Protein AF-A0A382JB73-F1 (afdb_monomer)

Organism: NCBI:txid408172

Structure (mmCIF, N/CA/C/O backbone):
data_AF-A0A382JB73-F1
#
_entry.id   AF-A0A382JB73-F1
#
loop_
_atom_site.group_PDB
_atom_site.id
_atom_site.type_symbol
_atom_site.label_atom_id
_atom_site.label_alt_id
_atom_site.label_comp_id
_atom_site.label_asym_id
_atom_site.label_entity_id
_atom_site.label_seq_id
_atom_site.pdbx_PDB_ins_code
_atom_site.Cartn_x
_atom_site.Cartn_y
_atom_site.Cartn_z
_atom_site.occupancy
_atom_site.B_iso_or_equiv
_atom_site.auth_seq_id
_atom_site.auth_comp_id
_atom_site.auth_asym_id
_atom_site.auth_atom_id
_atom_site.pdbx_PDB_model_num
ATOM 1 N N . MET A 1 1 ? 47.836 -7.398 -34.378 1.00 62.84 1 MET A N 1
ATOM 2 C CA . MET A 1 1 ? 47.057 -8.364 -33.565 1.00 62.84 1 MET A CA 1
ATOM 3 C C . MET A 1 1 ? 46.483 -7.710 -32.312 1.00 62.84 1 MET A C 1
ATOM 5 O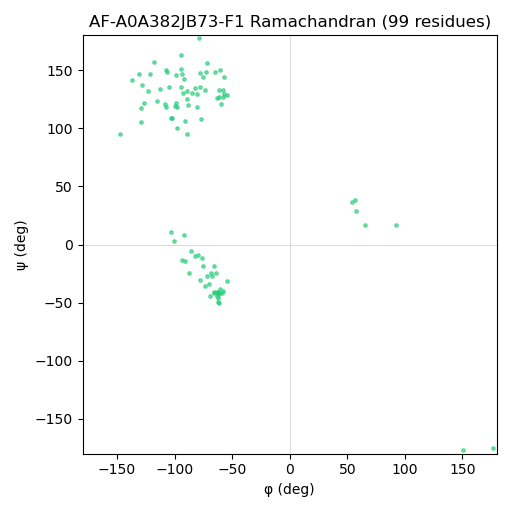 O . MET A 1 1 ? 45.271 -7.722 -32.161 1.00 62.84 1 MET A O 1
ATOM 9 N N . LEU A 1 2 ? 47.299 -7.034 -31.492 1.00 68.38 2 LEU A N 1
ATOM 10 C CA . LEU A 1 2 ? 46.855 -6.371 -30.254 1.00 68.38 2 LEU A CA 1
ATOM 11 C C . LEU A 1 2 ? 45.747 -5.311 -30.451 1.00 68.38 2 LEU A C 1
ATOM 13 O O . LEU A 1 2 ? 44.786 -5.281 -29.694 1.00 68.38 2 LEU A O 1
ATOM 17 N N . LYS A 1 3 ? 45.821 -4.508 -31.523 1.00 71.94 3 LYS A N 1
ATOM 18 C CA . LYS A 1 3 ? 44.796 -3.508 -31.887 1.00 71.94 3 LYS A CA 1
ATOM 19 C C . LYS A 1 3 ? 43.424 -4.129 -32.190 1.00 71.94 3 LYS A C 1
ATOM 21 O O . LYS A 1 3 ? 42.409 -3.597 -31.762 1.00 71.94 3 LYS A O 1
ATOM 26 N N . ASN A 1 4 ? 43.392 -5.267 -32.887 1.00 71.00 4 ASN A N 1
ATOM 27 C CA . ASN A 1 4 ? 42.138 -5.947 -33.231 1.00 71.00 4 ASN A CA 1
ATOM 28 C C . ASN A 1 4 ? 41.531 -6.633 -32.001 1.00 71.00 4 ASN A C 1
ATOM 30 O O . ASN A 1 4 ? 40.319 -6.602 -31.835 1.00 71.00 4 ASN A O 1
ATOM 34 N N . VAL A 1 5 ? 42.372 -7.179 -31.114 1.00 76.88 5 VAL A N 1
ATOM 35 C CA . VAL A 1 5 ? 41.936 -7.714 -29.815 1.00 76.88 5 VAL A CA 1
ATOM 36 C C . VAL A 1 5 ? 41.323 -6.601 -28.963 1.00 76.88 5 VAL A C 1
ATOM 38 O O . VAL A 1 5 ? 40.222 -6.769 -28.461 1.00 76.88 5 VAL A O 1
ATOM 41 N N . PHE A 1 6 ? 41.966 -5.433 -28.883 1.00 78.81 6 PHE A N 1
ATOM 42 C CA . PHE A 1 6 ? 41.456 -4.296 -28.109 1.00 78.81 6 PHE A CA 1
ATOM 43 C C . PHE A 1 6 ? 40.100 -3.787 -28.626 1.00 78.81 6 PHE A C 1
ATOM 45 O O . PHE A 1 6 ? 39.196 -3.520 -27.838 1.00 78.81 6 PHE A O 1
ATOM 52 N N . ILE A 1 7 ? 39.934 -3.707 -29.952 1.00 79.62 7 ILE A N 1
ATOM 53 C CA . ILE A 1 7 ? 38.666 -3.313 -30.586 1.00 79.62 7 ILE A CA 1
ATOM 54 C C . ILE A 1 7 ? 37.557 -4.324 -30.269 1.00 79.62 7 ILE A C 1
ATOM 56 O O . ILE A 1 7 ? 36.461 -3.914 -29.901 1.00 79.62 7 ILE A O 1
ATOM 60 N N . ILE A 1 8 ? 37.838 -5.628 -30.358 1.00 81.19 8 ILE A N 1
ATOM 61 C CA . ILE A 1 8 ? 36.856 -6.684 -30.059 1.00 81.19 8 ILE A CA 1
ATOM 62 C C . ILE A 1 8 ? 36.426 -6.636 -28.586 1.00 81.19 8 ILE A C 1
ATOM 64 O O . ILE A 1 8 ? 35.237 -6.753 -28.299 1.00 81.19 8 ILE A O 1
ATOM 68 N N . THR A 1 9 ? 37.352 -6.400 -27.653 1.00 78.62 9 THR A N 1
ATOM 69 C CA . THR A 1 9 ? 37.034 -6.318 -26.219 1.00 78.62 9 THR A CA 1
ATOM 70 C C . THR A 1 9 ? 36.153 -5.113 -25.885 1.00 78.62 9 THR A C 1
ATOM 72 O O . THR A 1 9 ? 35.193 -5.252 -25.129 1.00 78.62 9 THR A O 1
ATOM 75 N N . VAL A 1 10 ? 36.428 -3.942 -26.473 1.00 79.56 10 VAL A N 1
ATOM 76 C CA . VAL A 1 10 ? 35.593 -2.740 -26.290 1.00 79.56 10 VAL A CA 1
ATOM 77 C C . VAL A 1 10 ? 34.203 -2.942 -26.895 1.00 79.56 10 VAL A C 1
ATOM 79 O O . VAL A 1 10 ? 33.208 -2.584 -26.266 1.00 79.56 10 VAL A O 1
ATOM 82 N N . LEU A 1 11 ? 34.123 -3.566 -28.075 1.00 75.62 11 LEU A N 1
ATOM 83 C CA . LEU A 1 11 ? 32.847 -3.875 -28.718 1.00 75.62 11 LEU A CA 1
ATOM 84 C C . LEU A 1 11 ? 32.014 -4.827 -27.845 1.00 75.62 11 LEU A C 1
ATOM 86 O O . LEU A 1 11 ? 30.868 -4.518 -27.537 1.00 75.62 11 LEU A O 1
ATOM 90 N N . CYS A 1 12 ? 32.600 -5.931 -27.368 1.00 73.44 12 CYS A N 1
ATOM 91 C CA . CYS A 1 12 ? 31.934 -6.865 -26.452 1.00 73.44 12 CYS A CA 1
ATOM 92 C C . CYS A 1 12 ? 31.487 -6.190 -25.145 1.00 73.44 12 CYS A C 1
ATOM 94 O O . CYS A 1 12 ? 30.373 -6.432 -24.687 1.00 73.44 12 CYS A O 1
ATOM 96 N N . GLY A 1 13 ? 32.315 -5.317 -24.560 1.00 68.62 13 GLY A N 1
ATOM 97 C CA . GLY A 1 13 ? 31.973 -4.590 -23.333 1.00 68.62 13 GLY A CA 1
ATOM 98 C C . GLY A 1 13 ? 30.739 -3.690 -23.478 1.00 68.62 13 GLY A C 1
ATOM 99 O O . GLY A 1 13 ? 29.906 -3.643 -22.576 1.00 68.62 13 GLY A O 1
ATOM 100 N N . LEU A 1 14 ? 30.578 -3.035 -24.633 1.00 63.66 14 LEU A N 1
ATOM 101 C CA . LEU A 1 14 ? 29.409 -2.202 -24.951 1.00 63.66 14 LEU A CA 1
ATOM 102 C C . LEU A 1 14 ? 28.130 -3.020 -25.209 1.00 63.66 14 LEU A C 1
ATOM 104 O O . LEU A 1 14 ? 27.029 -2.530 -24.971 1.00 63.66 14 LEU A O 1
ATOM 108 N N . PHE A 1 15 ? 28.248 -4.269 -25.666 1.00 60.88 15 PHE A N 1
ATOM 109 C CA . PHE A 1 15 ? 27.094 -5.162 -25.827 1.00 60.88 15 PHE A CA 1
ATOM 110 C C . PHE A 1 15 ? 26.621 -5.763 -24.497 1.00 60.88 15 PHE A C 1
ATOM 112 O O . PHE A 1 15 ? 25.427 -5.977 -24.317 1.00 60.88 15 PHE A O 1
ATOM 119 N N . ILE A 1 1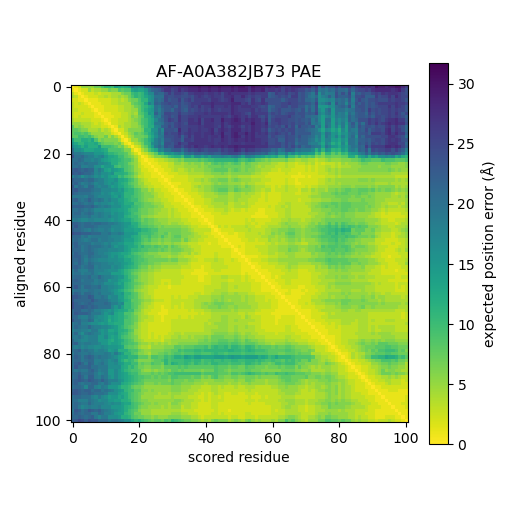6 ? 27.518 -5.981 -23.531 1.00 61.00 16 ILE A N 1
ATOM 120 C CA . ILE A 1 16 ? 27.155 -6.536 -22.215 1.00 61.00 16 ILE A CA 1
ATOM 121 C C . ILE A 1 16 ? 26.346 -5.528 -21.383 1.00 61.00 16 ILE A C 1
ATOM 123 O O . ILE A 1 16 ? 25.425 -5.919 -20.666 1.00 61.00 16 ILE A O 1
ATOM 127 N N . SER A 1 17 ? 26.626 -4.227 -21.503 1.00 58.78 17 SER A N 1
ATOM 128 C CA . SER A 1 17 ? 25.906 -3.187 -20.752 1.00 58.78 17 SER A CA 1
ATOM 129 C C . SER A 1 17 ? 24.447 -3.010 -21.184 1.00 58.78 17 SER A C 1
ATOM 131 O O . SER A 1 17 ? 23.627 -2.596 -20.371 1.00 58.78 17 SER A O 1
ATOM 133 N N . SER A 1 18 ? 24.092 -3.368 -22.422 1.00 57.47 18 SER A N 1
ATOM 134 C CA . SER A 1 18 ? 22.699 -3.331 -22.898 1.00 57.47 18 SER A CA 1
ATOM 135 C C . SER A 1 18 ? 21.878 -4.569 -22.507 1.00 57.47 18 SER A C 1
ATOM 137 O O . SER A 1 18 ? 20.656 -4.549 -22.640 1.00 57.47 18 SER A O 1
ATOM 139 N N . ALA A 1 19 ? 22.519 -5.622 -21.983 1.00 59.69 19 ALA A N 1
ATOM 140 C CA . ALA A 1 19 ? 21.858 -6.853 -21.543 1.00 59.69 19 ALA A CA 1
ATOM 141 C C . ALA A 1 19 ? 21.436 -6.839 -20.060 1.00 59.69 19 ALA A C 1
ATOM 143 O O . ALA A 1 19 ? 20.645 -7.682 -19.637 1.00 59.69 19 ALA A O 1
ATOM 144 N N . LEU A 1 20 ? 21.941 -5.892 -19.263 1.00 62.94 20 LEU A N 1
ATOM 145 C CA . LEU A 1 20 ? 21.608 -5.759 -17.845 1.00 62.94 20 LEU A CA 1
ATOM 146 C C . LEU A 1 20 ? 20.518 -4.695 -17.677 1.00 62.94 20 LEU A C 1
ATOM 148 O O . LEU A 1 20 ? 20.788 -3.496 -17.698 1.00 62.94 20 LEU A O 1
ATOM 152 N N . GLY A 1 21 ? 19.269 -5.137 -17.523 1.00 67.19 21 GLY A N 1
ATOM 153 C CA . GLY A 1 21 ? 18.178 -4.258 -17.102 1.00 67.19 21 GLY A CA 1
ATOM 154 C C . GLY A 1 21 ? 18.493 -3.590 -15.757 1.00 67.19 21 GLY A C 1
ATOM 155 O O . GLY A 1 21 ? 19.122 -4.191 -14.888 1.00 67.19 21 GLY A O 1
ATOM 156 N N . GLY A 1 22 ? 18.073 -2.335 -15.587 1.00 74.69 22 GLY A N 1
ATOM 157 C CA . GLY A 1 22 ? 18.243 -1.608 -14.328 1.00 74.69 22 GLY A CA 1
ATOM 158 C C . GLY A 1 22 ? 17.253 -2.071 -13.255 1.00 74.69 22 GLY A C 1
ATOM 159 O O . GLY A 1 22 ? 16.095 -2.357 -13.553 1.00 74.69 22 GLY A O 1
ATOM 160 N N . THR A 1 23 ? 17.695 -2.098 -11.997 1.00 82.62 23 THR A N 1
ATOM 161 C CA . THR A 1 23 ? 16.828 -2.344 -10.835 1.00 82.62 23 THR A CA 1
ATOM 162 C C . THR A 1 23 ? 16.326 -1.016 -10.273 1.00 82.62 23 THR A C 1
ATOM 164 O O . THR A 1 23 ? 17.123 -0.120 -10.002 1.00 82.62 23 THR A O 1
ATOM 167 N N . LEU A 1 24 ? 15.014 -0.898 -10.052 1.00 86.25 24 LEU A N 1
ATOM 168 C CA . LEU A 1 24 ? 14.415 0.202 -9.294 1.00 86.25 24 LEU A CA 1
ATOM 169 C C . LEU A 1 24 ? 14.129 -0.270 -7.865 1.00 86.25 24 LEU A C 1
ATOM 171 O O . LEU A 1 24 ? 13.347 -1.194 -7.660 1.00 86.25 24 LEU A O 1
ATOM 175 N N . SER A 1 25 ? 14.743 0.377 -6.879 1.00 91.75 25 SER A N 1
ATOM 176 C CA . SER A 1 25 ? 14.529 0.100 -5.455 1.00 91.75 25 SER A CA 1
ATOM 177 C C . SER A 1 25 ? 14.408 1.402 -4.675 1.00 91.75 25 SER A C 1
ATOM 179 O O . SER A 1 25 ? 15.156 2.343 -4.936 1.00 91.75 25 SER A O 1
ATOM 181 N N . GLY A 1 26 ? 13.514 1.454 -3.692 1.00 92.62 26 GLY A N 1
ATOM 182 C CA . GLY A 1 26 ? 13.342 2.638 -2.858 1.00 92.62 26 GLY A CA 1
ATOM 183 C C . GLY A 1 26 ? 12.212 2.494 -1.847 1.00 92.62 26 GLY A C 1
ATOM 184 O O . GLY A 1 26 ? 11.609 1.430 -1.715 1.00 92.62 26 GLY A O 1
ATOM 185 N N . ARG A 1 27 ? 11.939 3.587 -1.134 1.00 95.06 27 ARG A N 1
ATOM 186 C CA . ARG A 1 27 ? 10.818 3.726 -0.198 1.00 95.06 27 ARG A CA 1
ATOM 187 C C . ARG A 1 27 ? 9.948 4.891 -0.638 1.00 95.06 27 ARG A C 1
ATOM 189 O O . ARG A 1 27 ? 10.459 5.872 -1.176 1.00 95.06 27 ARG A O 1
ATOM 196 N N . VAL A 1 28 ? 8.646 4.778 -0.406 1.00 95.56 28 VAL A N 1
ATOM 197 C CA . VAL A 1 28 ? 7.690 5.843 -0.707 1.00 95.56 28 VAL A CA 1
ATOM 198 C C . VAL A 1 28 ? 7.334 6.541 0.596 1.00 95.56 28 VAL A C 1
ATOM 200 O O . VAL A 1 28 ? 6.657 5.972 1.453 1.00 95.56 28 VAL A O 1
ATOM 203 N N . ASN A 1 29 ? 7.818 7.770 0.737 1.00 94.50 29 ASN A N 1
ATOM 204 C CA . ASN A 1 29 ? 7.615 8.588 1.926 1.00 94.50 29 ASN A CA 1
ATOM 205 C C . ASN A 1 29 ? 6.395 9.489 1.733 1.00 94.50 29 ASN A C 1
ATOM 207 O O . ASN A 1 29 ? 6.145 9.971 0.627 1.00 94.50 29 ASN A O 1
ATOM 211 N N . PHE A 1 30 ? 5.671 9.758 2.815 1.00 93.94 30 PHE A N 1
ATOM 212 C CA . PHE A 1 30 ? 4.662 10.809 2.836 1.00 93.94 30 PHE A CA 1
ATOM 213 C C . PHE A 1 30 ? 5.240 12.079 3.466 1.00 93.94 30 PHE A C 1
ATOM 215 O O . PHE A 1 30 ? 5.623 12.071 4.634 1.00 93.94 30 PHE A O 1
ATOM 222 N N . ASP A 1 31 ? 5.291 13.168 2.699 1.00 92.94 31 ASP A N 1
ATOM 223 C CA . ASP A 1 31 ? 5.717 14.476 3.202 1.00 92.94 31 ASP A CA 1
ATOM 224 C C . ASP A 1 31 ? 4.509 15.246 3.753 1.00 92.94 31 ASP A C 1
ATOM 226 O O . ASP A 1 31 ? 3.735 15.858 3.012 1.00 92.94 31 ASP A O 1
ATOM 230 N N . GLY A 1 32 ? 4.296 15.139 5.066 1.00 91.25 32 GLY A N 1
ATOM 231 C CA . GLY A 1 32 ? 3.236 15.852 5.770 1.00 91.25 32 GLY A CA 1
ATOM 232 C C . GLY A 1 32 ? 2.707 15.129 7.006 1.00 91.25 32 GLY A C 1
ATOM 233 O O . GLY A 1 32 ? 3.163 14.055 7.395 1.00 91.25 32 GLY A O 1
ATOM 234 N N . LYS A 1 33 ? 1.688 15.725 7.639 1.00 91.69 33 LYS A N 1
ATOM 235 C CA . LYS A 1 33 ? 0.999 15.108 8.779 1.00 91.69 33 LYS A CA 1
ATOM 236 C C . LYS A 1 33 ? -0.020 14.077 8.277 1.00 91.69 33 LYS A C 1
ATOM 238 O O . LYS A 1 33 ? -0.966 14.477 7.594 1.00 91.69 33 LYS A O 1
ATOM 243 N N . PRO A 1 34 ? 0.112 12.784 8.623 1.00 90.94 34 PRO A N 1
ATOM 244 C CA . PRO A 1 34 ? -0.830 11.773 8.166 1.00 90.94 34 PRO A CA 1
ATOM 245 C C . PRO A 1 34 ? -2.235 12.031 8.738 1.00 90.94 34 PRO A C 1
ATOM 247 O O . PRO A 1 34 ? -2.373 12.546 9.859 1.00 90.94 34 PRO A O 1
ATOM 250 N N . PRO A 1 35 ? -3.302 11.679 7.997 1.00 91.94 35 PRO A N 1
ATOM 251 C CA . PRO A 1 35 ? -4.659 11.762 8.509 1.00 91.94 35 PRO A CA 1
ATOM 252 C C . PRO A 1 35 ? -4.824 10.856 9.734 1.00 91.94 35 PRO A C 1
ATOM 254 O O . PRO A 1 35 ? -4.189 9.809 9.860 1.00 91.94 35 PRO A O 1
ATOM 257 N N . LYS A 1 36 ? -5.718 11.241 10.650 1.00 91.38 36 LYS A N 1
ATOM 258 C CA . LYS A 1 36 ? -6.075 10.372 11.778 1.00 91.38 36 LYS A CA 1
ATOM 259 C C . LYS A 1 36 ? -6.700 9.079 11.251 1.00 91.38 36 LYS A C 1
ATOM 261 O O . LYS A 1 36 ? -7.615 9.13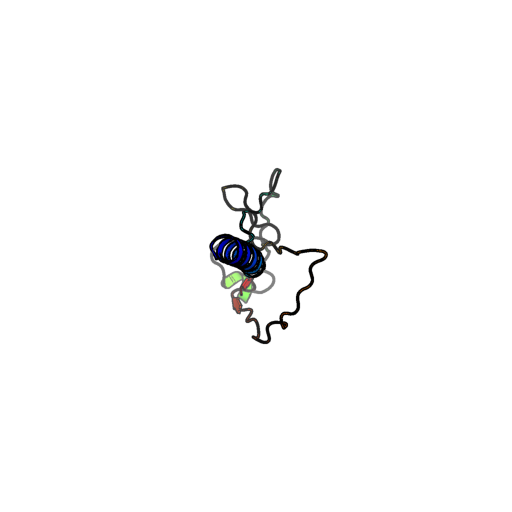9 10.426 1.00 91.38 36 LYS A O 1
ATOM 266 N N . LYS A 1 37 ? -6.250 7.935 11.776 1.00 91.94 37 LYS A N 1
ATOM 267 C CA . LYS A 1 37 ? -6.856 6.628 11.494 1.00 91.94 37 LYS A CA 1
ATOM 268 C C . LYS A 1 37 ? -8.334 6.668 11.885 1.00 91.94 37 LYS A C 1
ATOM 270 O O . LYS A 1 37 ? -8.677 7.096 12.987 1.00 91.94 37 LYS A O 1
ATOM 275 N N . ARG A 1 38 ? -9.203 6.248 10.968 1.00 94.62 38 ARG A N 1
ATOM 276 C CA . ARG A 1 38 ? -10.650 6.148 11.197 1.00 94.62 38 ARG A CA 1
ATOM 277 C C . ARG A 1 38 ? -11.015 4.687 11.370 1.00 94.62 38 ARG A C 1
ATOM 279 O O . ARG A 1 38 ? -10.539 3.858 10.598 1.00 94.62 38 ARG A O 1
ATOM 286 N N . THR A 1 39 ? -11.842 4.382 12.358 1.00 95.25 39 THR A N 1
ATOM 287 C CA . THR A 1 39 ? -12.394 3.039 12.519 1.00 95.25 39 THR A CA 1
ATOM 288 C C . THR A 1 39 ? -13.450 2.771 11.452 1.00 95.25 39 THR A C 1
ATOM 290 O O . THR A 1 39 ? -14.137 3.685 10.986 1.00 95.25 39 THR A O 1
ATOM 293 N N . ILE A 1 40 ? -13.561 1.512 11.047 1.00 94.00 40 ILE A N 1
ATOM 294 C CA . ILE A 1 40 ? -14.640 1.020 10.198 1.00 94.00 40 ILE A CA 1
ATOM 295 C C . ILE A 1 40 ? -15.770 0.566 11.120 1.00 94.00 40 ILE A C 1
ATOM 297 O O . ILE A 1 40 ? -15.537 -0.140 12.101 1.00 94.00 40 ILE A O 1
ATOM 301 N N . LYS A 1 41 ? -16.999 0.987 10.818 1.00 92.50 41 LYS A N 1
ATOM 302 C CA . LYS A 1 41 ? -18.187 0.482 11.507 1.00 92.50 41 LYS A CA 1
ATOM 303 C C . LYS A 1 41 ? -18.512 -0.908 10.970 1.00 92.50 41 LYS A C 1
ATOM 305 O O . LYS A 1 41 ? -18.931 -1.032 9.824 1.00 92.50 41 LYS A O 1
ATOM 310 N N . MET A 1 42 ? -18.273 -1.924 11.793 1.00 93.19 42 MET A N 1
ATOM 311 C CA . MET A 1 42 ? -18.502 -3.335 11.455 1.00 93.19 42 MET A CA 1
ATOM 312 C C . MET A 1 42 ? -19.805 -3.888 12.049 1.00 93.19 42 MET A C 1
ATOM 314 O O . MET A 1 42 ? -20.092 -5.066 11.905 1.00 93.19 42 MET A O 1
ATOM 318 N N . ASP A 1 43 ? -20.593 -3.053 12.722 1.00 89.81 43 ASP A N 1
ATOM 319 C CA . ASP A 1 43 ? -21.828 -3.421 13.424 1.00 89.81 43 ASP A CA 1
ATOM 320 C C . ASP A 1 43 ? -23.048 -3.580 12.503 1.00 89.81 43 ASP A C 1
ATOM 322 O O . ASP A 1 43 ? -24.085 -4.074 12.941 1.00 89.81 43 ASP A O 1
ATOM 326 N N . ALA A 1 44 ? -22.925 -3.204 11.227 1.00 89.94 44 ALA A N 1
ATOM 327 C CA . ALA A 1 44 ? -23.970 -3.406 10.226 1.00 89.94 44 ALA A CA 1
ATOM 328 C C . ALA A 1 44 ? -24.201 -4.893 9.886 1.00 89.94 44 ALA A C 1
ATOM 330 O O . ALA A 1 44 ? -25.308 -5.259 9.499 1.00 89.94 44 ALA A O 1
ATOM 331 N N . ASP A 1 45 ? -23.178 -5.737 10.047 1.00 91.31 45 ASP A N 1
ATOM 332 C CA . ASP A 1 45 ? -23.260 -7.188 9.874 1.00 91.31 45 ASP A CA 1
ATOM 333 C C . ASP A 1 45 ? -22.667 -7.881 11.121 1.00 91.31 45 ASP A C 1
ATOM 335 O O . ASP A 1 45 ? -21.474 -7.720 11.411 1.00 91.31 45 ASP A O 1
ATOM 339 N N . PRO A 1 46 ? -23.467 -8.666 11.869 1.00 91.56 46 PRO A N 1
ATOM 340 C CA . PRO A 1 46 ? -23.009 -9.371 13.064 1.00 91.56 46 PRO A CA 1
ATOM 341 C C . PRO A 1 46 ? -21.788 -10.273 12.839 1.00 91.56 46 PRO A C 1
ATOM 343 O O . PRO A 1 46 ? -20.977 -10.438 13.754 1.00 91.56 46 PRO A O 1
ATOM 346 N N . VAL A 1 47 ? -21.626 -10.852 11.644 1.00 92.69 47 VAL A N 1
ATOM 347 C CA . VAL A 1 47 ? -20.478 -11.704 11.304 1.00 92.69 47 VAL A CA 1
ATOM 348 C C . VAL A 1 47 ? -19.210 -10.862 11.227 1.00 92.69 47 VAL A C 1
ATOM 350 O O . VAL A 1 47 ? -18.192 -11.238 11.808 1.00 92.69 47 VAL A O 1
ATOM 353 N N . CYS A 1 48 ? -19.271 -9.689 10.592 1.00 92.94 48 CYS A N 1
ATOM 354 C CA . CYS A 1 48 ? -18.143 -8.759 10.553 1.00 92.94 48 CYS A CA 1
ATOM 355 C C . CYS A 1 48 ? -17.763 -8.304 11.967 1.00 92.94 48 CYS A C 1
ATOM 357 O O . CYS A 1 48 ? -16.602 -8.407 12.352 1.00 92.94 48 CYS A O 1
ATOM 359 N N . GLY A 1 49 ? -18.736 -7.843 12.761 1.00 91.81 49 GLY A N 1
ATOM 360 C CA . GLY A 1 49 ? -18.487 -7.337 14.113 1.00 91.81 49 GLY A CA 1
ATOM 361 C C . GLY A 1 49 ? -17.900 -8.388 15.061 1.00 91.81 49 GLY A C 1
ATOM 362 O O . GLY A 1 49 ? -16.956 -8.099 15.790 1.00 91.81 49 GLY A O 1
ATOM 363 N N . SER A 1 50 ?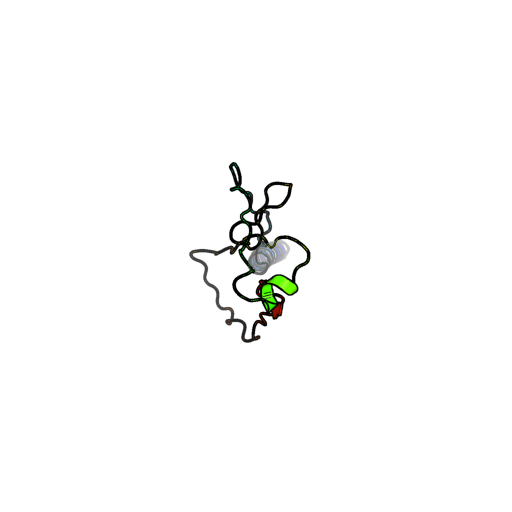 -18.419 -9.618 15.025 1.00 93.88 50 SER A N 1
ATOM 364 C CA . SER A 1 50 ? -17.962 -10.716 15.894 1.00 93.88 50 SER A CA 1
ATOM 365 C C . SER A 1 50 ? -16.614 -11.321 15.489 1.00 93.88 50 SER A C 1
ATOM 367 O O . SER A 1 50 ? -15.960 -11.960 16.313 1.00 93.88 50 SER A O 1
ATOM 369 N N . SER A 1 51 ? -16.171 -11.094 14.249 1.00 95.06 51 SER A N 1
ATOM 370 C CA . SER A 1 51 ? -14.893 -11.605 13.738 1.00 95.06 51 SER A CA 1
ATOM 371 C C . SER A 1 51 ? -13.670 -10.837 14.254 1.00 95.06 51 SER A C 1
ATOM 373 O O . SER A 1 51 ? -12.546 -11.307 14.081 1.00 95.06 51 SER A O 1
ATOM 375 N N . HIS A 1 52 ? -13.855 -9.677 14.898 1.00 93.56 52 HIS A N 1
ATOM 376 C CA . HIS A 1 52 ? -12.762 -8.816 15.358 1.00 93.56 52 HIS A CA 1
ATOM 377 C C . HIS A 1 52 ? -12.833 -8.557 16.862 1.00 93.56 52 HIS A C 1
ATOM 379 O O . HIS A 1 52 ? -13.870 -8.177 17.396 1.00 93.56 52 HIS A O 1
ATOM 385 N N . LYS A 1 53 ? -11.699 -8.723 17.552 1.00 93.31 53 LYS A N 1
ATOM 386 C CA . LYS A 1 53 ? -11.557 -8.373 18.980 1.00 93.31 53 LYS A CA 1
ATOM 387 C C . LYS A 1 53 ? -11.157 -6.914 19.191 1.00 93.31 53 LYS A C 1
ATOM 389 O O . LYS A 1 53 ? -11.406 -6.353 20.254 1.00 93.31 53 LYS A O 1
ATOM 394 N N . GLU A 1 54 ? -10.520 -6.322 18.186 1.00 93.56 54 GLU A N 1
ATOM 395 C CA . GLU A 1 54 ? -10.005 -4.958 18.206 1.00 93.56 54 GLU A CA 1
ATOM 396 C C . GLU A 1 54 ? -10.691 -4.104 17.134 1.00 93.56 54 GLU A C 1
ATOM 398 O O . GLU A 1 54 ? -11.200 -4.643 16.146 1.00 93.56 54 GLU A O 1
ATOM 403 N N . PRO A 1 55 ? -10.704 -2.768 17.287 1.00 93.19 55 PRO A N 1
ATOM 404 C CA . PRO A 1 55 ? -11.225 -1.885 16.256 1.00 93.19 55 PRO A CA 1
ATOM 405 C C . PRO A 1 55 ? -10.491 -2.073 14.927 1.00 93.19 55 PRO A C 1
ATOM 407 O O . PRO A 1 55 ? -9.270 -1.938 14.847 1.00 93.19 55 PRO A O 1
ATOM 410 N N . VAL A 1 56 ? -11.253 -2.305 13.862 1.00 95.00 56 VAL A N 1
ATOM 411 C CA . VAL A 1 56 ? -10.719 -2.344 12.500 1.00 95.00 56 VAL A CA 1
ATOM 412 C C . VAL A 1 56 ? -10.597 -0.921 11.969 1.00 95.00 56 VAL A C 1
ATOM 414 O O . VAL A 1 56 ? -11.519 -0.114 12.106 1.00 95.00 56 VAL A O 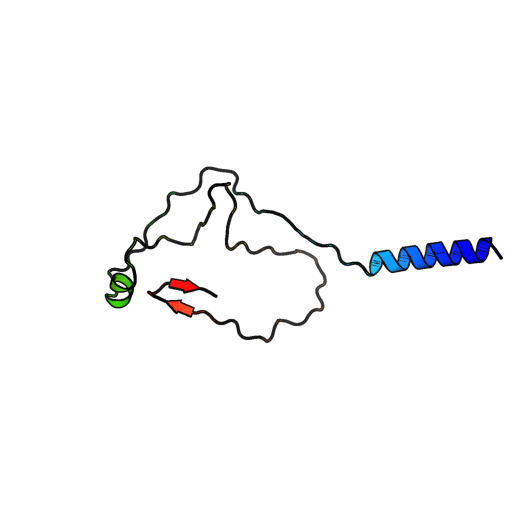1
ATOM 417 N N . TYR A 1 57 ? -9.467 -0.602 11.344 1.00 94.62 57 TYR A N 1
ATOM 418 C CA . TYR A 1 57 ? -9.189 0.728 10.806 1.00 94.62 57 TYR A CA 1
ATOM 419 C C . TYR A 1 57 ? -9.262 0.754 9.283 1.00 94.62 57 TYR A C 1
ATOM 421 O O . TYR A 1 57 ? -8.924 -0.213 8.606 1.00 94.62 57 TYR A O 1
ATOM 429 N N . ASN A 1 58 ? -9.668 1.902 8.745 1.00 93.69 58 ASN A N 1
ATOM 430 C CA . ASN A 1 58 ? -9.669 2.161 7.315 1.00 93.69 58 ASN A CA 1
ATOM 431 C C . ASN A 1 58 ? -8.237 2.072 6.752 1.00 93.69 58 ASN A C 1
ATOM 433 O O . ASN A 1 58 ? -7.325 2.741 7.239 1.00 93.69 58 ASN A O 1
ATOM 437 N N . GLN A 1 59 ? -8.074 1.256 5.711 1.00 93.00 59 GLN A N 1
ATOM 438 C CA . GLN A 1 59 ? -6.809 0.963 5.037 1.00 93.00 59 GLN A CA 1
ATOM 439 C C . GLN A 1 59 ? -6.510 1.892 3.845 1.00 93.00 59 GLN A C 1
ATOM 441 O O . GLN A 1 59 ? -5.530 1.687 3.136 1.00 93.00 59 GLN A O 1
ATOM 446 N N . SER A 1 60 ? -7.306 2.946 3.629 1.00 92.00 60 SER A N 1
ATOM 447 C CA . SER A 1 60 ? -7.091 3.925 2.553 1.00 92.00 60 SER A CA 1
ATOM 448 C C . SER A 1 60 ? -5.814 4.750 2.724 1.00 92.00 60 SER A C 1
ATOM 450 O O . SER A 1 60 ? -5.379 5.409 1.785 1.00 92.00 60 SER A O 1
ATOM 452 N N . PHE A 1 61 ? -5.253 4.787 3.935 1.00 94.50 61 PHE A N 1
ATOM 453 C CA . PHE A 1 61 ? -4.006 5.480 4.233 1.00 94.50 61 PHE A CA 1
ATOM 454 C C . PHE A 1 61 ? -3.253 4.735 5.336 1.00 94.50 61 PHE A C 1
ATOM 456 O O . PHE A 1 61 ? -3.512 4.929 6.527 1.00 94.50 61 PHE A O 1
ATOM 463 N N . ILE A 1 62 ? -2.330 3.861 4.937 1.00 93.88 62 ILE A N 1
ATOM 464 C CA . ILE A 1 62 ? -1.499 3.091 5.862 1.00 93.88 62 ILE A CA 1
ATOM 465 C C . ILE A 1 62 ? -0.075 3.627 5.799 1.00 93.88 62 ILE A C 1
ATOM 467 O O . ILE A 1 62 ? 0.560 3.621 4.746 1.00 93.88 62 ILE A O 1
ATOM 471 N N . ILE A 1 63 ? 0.408 4.079 6.950 1.00 93.88 63 ILE A N 1
ATOM 472 C CA . ILE A 1 63 ? 1.758 4.595 7.136 1.00 93.88 63 ILE A CA 1
ATOM 473 C C . ILE A 1 63 ? 2.396 3.872 8.322 1.00 93.88 63 ILE A C 1
ATOM 475 O O . ILE A 1 63 ? 1.717 3.624 9.327 1.00 93.88 63 ILE A O 1
ATOM 479 N N . ASN A 1 64 ? 3.665 3.490 8.193 1.00 91.25 64 ASN A N 1
ATOM 480 C CA . ASN A 1 64 ? 4.424 2.926 9.308 1.00 91.25 64 ASN A CA 1
ATOM 481 C C . ASN A 1 64 ? 4.925 4.037 10.256 1.00 91.25 64 ASN A C 1
ATOM 483 O O . ASN A 1 64 ? 4.718 5.227 10.014 1.00 91.25 64 ASN A O 1
ATOM 487 N N . GLU A 1 65 ? 5.594 3.645 11.339 1.00 90.12 65 GLU A N 1
ATOM 488 C CA . GLU A 1 65 ? 6.136 4.579 12.339 1.00 90.12 65 GLU A CA 1
ATOM 489 C C . GLU A 1 65 ? 7.231 5.502 11.777 1.00 90.12 65 GLU A C 1
ATOM 491 O O . GLU A 1 65 ? 7.414 6.611 12.271 1.00 90.12 65 GLU A O 1
ATOM 496 N N . GLU A 1 66 ? 7.911 5.080 10.708 1.00 90.56 66 GLU A N 1
ATOM 497 C CA . GLU A 1 66 ? 8.965 5.841 10.022 1.00 90.56 66 GLU A CA 1
ATOM 498 C C . GLU A 1 66 ? 8.431 6.820 8.956 1.00 90.56 66 GLU A C 1
ATOM 500 O O . GLU A 1 66 ? 9.206 7.590 8.391 1.00 90.56 66 GLU A O 1
ATOM 505 N N . GLY A 1 67 ? 7.125 6.818 8.660 1.00 91.44 67 GLY A N 1
ATOM 506 C CA . GLY A 1 67 ? 6.523 7.711 7.661 1.00 91.44 67 GLY A CA 1
ATOM 507 C C . GLY A 1 67 ? 6.422 7.141 6.236 1.00 91.44 67 GLY A C 1
ATOM 508 O O . GLY A 1 67 ? 6.218 7.891 5.277 1.00 91.44 67 GLY A O 1
ATOM 509 N N . TYR A 1 68 ? 6.558 5.825 6.073 1.00 94.50 68 TYR A N 1
ATOM 510 C CA . TYR A 1 68 ? 6.503 5.136 4.782 1.00 94.50 68 TYR A CA 1
ATOM 511 C C . TYR A 1 68 ? 5.107 4.604 4.478 1.00 94.50 68 TYR A C 1
ATOM 513 O O . TYR A 1 68 ? 4.463 3.992 5.334 1.00 94.50 68 TYR A O 1
ATOM 521 N N . LEU A 1 69 ? 4.657 4.813 3.240 1.00 95.75 69 LEU A N 1
ATOM 522 C CA . LEU A 1 69 ? 3.362 4.340 2.756 1.00 95.75 69 LEU A CA 1
ATOM 523 C C . LEU A 1 69 ? 3.404 2.845 2.417 1.00 95.75 69 LEU A C 1
ATOM 525 O O . LEU A 1 69 ? 4.320 2.374 1.742 1.00 95.75 69 LEU A O 1
ATOM 529 N N . GLN A 1 70 ? 2.374 2.112 2.844 1.00 94.12 70 GLN A N 1
ATOM 530 C CA . GLN A 1 70 ? 2.117 0.739 2.398 1.00 94.12 70 GLN A CA 1
ATOM 531 C C . GLN A 1 70 ? 1.136 0.718 1.217 1.00 94.12 70 GLN A C 1
ATOM 533 O O . GLN A 1 70 ? 0.425 1.691 0.972 1.00 94.12 70 GLN A O 1
ATOM 538 N N . ASN A 1 71 ? 1.084 -0.412 0.502 1.00 92.44 71 ASN A N 1
ATOM 539 C CA . ASN A 1 71 ? 0.171 -0.656 -0.626 1.00 92.44 71 ASN A CA 1
ATOM 540 C C . ASN A 1 71 ? 0.289 0.374 -1.768 1.00 92.44 71 ASN A C 1
ATOM 542 O O . ASN A 1 71 ? -0.708 0.777 -2.366 1.00 92.44 71 ASN A O 1
ATOM 546 N N . VAL A 1 72 ? 1.512 0.818 -2.076 1.00 94.00 72 VAL A N 1
ATOM 547 C CA . VAL A 1 72 ? 1.760 1.803 -3.136 1.00 94.00 72 VAL A CA 1
ATOM 548 C C . VAL A 1 72 ? 1.882 1.131 -4.503 1.00 94.00 72 VAL A C 1
ATOM 550 O O . VAL A 1 72 ? 2.682 0.216 -4.685 1.00 94.00 72 VAL A O 1
ATOM 553 N N . LEU A 1 73 ? 1.147 1.652 -5.489 1.00 92.75 73 LEU A N 1
ATOM 554 C CA . LEU A 1 73 ? 1.326 1.313 -6.898 1.00 92.75 73 LEU A CA 1
ATOM 555 C C . LEU A 1 73 ? 2.374 2.234 -7.534 1.00 92.75 73 LEU A C 1
ATOM 557 O O . LEU A 1 73 ? 2.185 3.449 -7.605 1.00 92.75 73 LEU A O 1
ATOM 561 N N . VAL A 1 74 ? 3.455 1.649 -8.049 1.00 93.19 74 VAL A N 1
ATOM 562 C CA . VAL A 1 74 ? 4.460 2.362 -8.846 1.00 93.19 74 VAL A CA 1
ATOM 563 C C . VAL A 1 74 ? 4.183 2.112 -10.325 1.00 93.19 74 VAL A C 1
ATOM 565 O O . VAL A 1 74 ? 4.175 0.969 -10.775 1.00 93.19 74 VAL A O 1
ATOM 568 N N . TYR A 1 75 ? 3.968 3.185 -11.085 1.00 91.81 75 TYR A N 1
ATOM 569 C CA . TYR A 1 75 ? 3.702 3.1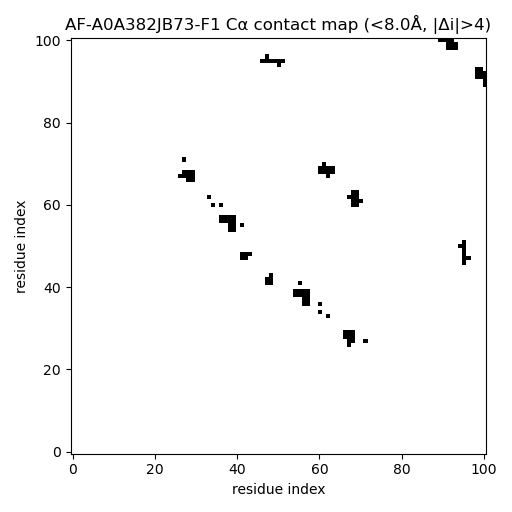27 -12.521 1.00 91.81 75 TYR A CA 1
ATOM 570 C C . TYR A 1 75 ? 4.828 3.801 -13.307 1.00 91.81 75 TYR A C 1
ATOM 572 O O . TYR A 1 75 ? 5.121 4.979 -13.094 1.00 91.81 75 TYR A O 1
ATOM 580 N N . LEU A 1 76 ? 5.441 3.060 -14.232 1.00 90.56 76 LEU A N 1
ATOM 581 C CA . LEU A 1 76 ? 6.465 3.581 -15.134 1.00 90.56 76 LEU A CA 1
ATOM 582 C C . LEU A 1 76 ? 5.800 4.134 -16.400 1.00 90.56 76 LEU A C 1
ATOM 584 O O . LEU A 1 76 ? 5.038 3.432 -17.064 1.00 90.56 76 LEU A O 1
ATOM 588 N N . LYS A 1 77 ? 6.087 5.395 -16.732 1.00 91.44 77 LYS A N 1
ATOM 589 C CA . LYS A 1 77 ? 5.554 6.080 -17.920 1.00 91.44 77 LYS A CA 1
ATOM 590 C C . LYS A 1 77 ? 6.518 5.965 -19.096 1.00 91.44 77 LYS A C 1
ATOM 592 O O . LYS A 1 77 ? 7.724 5.884 -18.891 1.00 91.44 77 LYS A O 1
ATOM 597 N N . ASP A 1 78 ? 5.966 5.977 -20.308 1.00 91.06 78 ASP A N 1
ATOM 598 C CA . ASP A 1 78 ? 6.714 6.044 -21.574 1.00 91.06 78 ASP A CA 1
ATOM 599 C C . ASP A 1 78 ? 7.739 4.915 -21.782 1.00 91.06 78 ASP A C 1
ATOM 601 O O . ASP A 1 78 ? 8.737 5.066 -22.487 1.00 91.06 78 ASP A O 1
ATOM 605 N N . ILE A 1 79 ? 7.474 3.746 -21.192 1.00 87.62 79 ILE A N 1
ATOM 606 C CA . ILE A 1 79 ? 8.288 2.544 -21.367 1.00 87.62 79 ILE A CA 1
ATOM 607 C C . ILE A 1 79 ? 7.676 1.597 -22.405 1.00 87.62 79 ILE A C 1
ATOM 609 O O . ILE A 1 79 ? 6.459 1.441 -22.505 1.00 87.62 79 ILE A O 1
ATOM 613 N N . LYS A 1 80 ? 8.532 0.900 -23.159 1.00 86.12 80 LYS A N 1
ATOM 614 C CA . LYS A 1 80 ? 8.113 -0.233 -23.993 1.00 86.12 80 LYS A CA 1
ATOM 615 C C . LYS A 1 80 ? 8.243 -1.517 -23.176 1.00 86.12 80 LYS A C 1
ATOM 617 O O . LYS A 1 80 ? 9.354 -1.986 -22.951 1.00 86.12 80 LYS A O 1
ATOM 622 N N . TYR A 1 81 ? 7.119 -2.083 -22.746 1.00 84.19 81 TYR A N 1
ATOM 623 C CA . TYR A 1 81 ? 7.062 -3.396 -22.102 1.00 84.19 81 TYR A CA 1
ATOM 624 C C . TYR A 1 81 ? 6.443 -4.412 -23.065 1.00 84.19 81 TYR A C 1
ATOM 626 O O . TYR A 1 81 ? 5.302 -4.250 -23.482 1.00 84.19 81 TYR A O 1
ATOM 634 N N . ALA A 1 82 ? 7.207 -5.442 -23.435 1.00 85.56 82 ALA A N 1
ATOM 635 C CA . ALA A 1 82 ? 6.755 -6.531 -24.309 1.00 85.56 82 ALA A CA 1
ATOM 636 C C . ALA A 1 82 ? 6.439 -7.824 -23.533 1.00 85.56 82 ALA A C 1
ATOM 638 O O . ALA A 1 82 ? 6.291 -8.891 -24.129 1.00 85.56 82 ALA A O 1
ATOM 639 N N . GLY A 1 83 ? 6.393 -7.750 -22.199 1.00 85.19 83 GLY A N 1
ATOM 640 C CA . GLY A 1 83 ? 6.023 -8.889 -21.370 1.00 85.19 83 GLY A CA 1
ATOM 641 C C . GLY A 1 83 ? 4.533 -9.197 -21.476 1.00 85.19 83 GLY A C 1
ATOM 642 O O . GLY A 1 83 ? 3.719 -8.346 -21.833 1.00 85.19 83 GLY A O 1
ATOM 643 N N . LYS A 1 84 ? 4.180 -10.445 -21.178 1.00 90.00 84 LYS A N 1
ATOM 644 C CA . LYS A 1 84 ? 2.785 -10.886 -21.145 1.00 90.00 84 LYS A CA 1
ATOM 645 C C . LYS A 1 84 ? 2.131 -10.420 -19.848 1.00 90.00 84 LYS A C 1
ATOM 647 O O . LYS A 1 84 ? 2.788 -10.374 -18.809 1.00 90.00 84 LYS A O 1
ATOM 652 N N . THR A 1 85 ? 0.836 -10.127 -19.903 1.00 88.69 85 THR A N 1
ATOM 653 C CA . THR A 1 85 ? 0.029 -9.999 -18.686 1.00 88.69 85 THR A CA 1
ATOM 654 C C . THR A 1 85 ? 0.113 -11.313 -17.902 1.00 88.69 85 THR A C 1
ATOM 656 O O . THR A 1 85 ? -0.035 -12.366 -18.528 1.00 88.69 85 THR A O 1
ATOM 659 N N . PRO A 1 86 ? 0.360 -11.280 -16.579 1.00 90.81 86 PRO A N 1
ATOM 660 C CA . PRO A 1 86 ? 0.283 -12.477 -15.750 1.00 90.81 86 PRO A CA 1
ATOM 661 C C . PRO A 1 86 ? -1.084 -13.154 -15.912 1.00 90.81 86 PRO A C 1
ATOM 663 O O . PRO A 1 86 ? -2.116 -12.494 -15.812 1.00 90.81 86 PRO A O 1
ATOM 666 N N . ASP A 1 87 ? -1.084 -14.453 -16.194 1.00 93.56 87 ASP A N 1
ATOM 667 C CA . ASP A 1 87 ? -2.279 -15.292 -16.348 1.00 93.56 87 ASP A CA 1
ATOM 668 C C . ASP A 1 87 ? -2.674 -16.000 -15.044 1.00 93.56 87 ASP A C 1
ATOM 670 O O . ASP A 1 87 ? -3.791 -16.504 -14.919 1.00 93.56 87 ASP A O 1
ATOM 674 N N . THR A 1 88 ? -1.784 -15.995 -14.051 1.00 93.94 88 T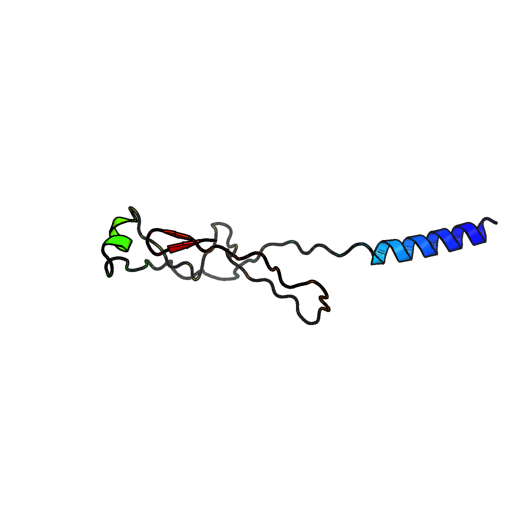HR A N 1
ATOM 675 C CA . THR A 1 88 ? -2.074 -16.460 -12.699 1.00 93.94 88 THR A CA 1
ATOM 676 C C . THR A 1 88 ? -3.217 -15.654 -12.093 1.00 93.94 88 THR A C 1
ATOM 678 O O . THR A 1 88 ? -3.123 -14.436 -11.921 1.00 93.94 88 THR A O 1
ATOM 681 N N . GLN A 1 89 ? -4.287 -16.350 -11.716 1.00 93.19 89 GLN A N 1
ATOM 682 C CA . GLN A 1 89 ? -5.389 -15.752 -10.979 1.00 93.19 89 GLN A CA 1
ATOM 683 C C . GLN A 1 89 ? -4.898 -15.251 -9.614 1.00 93.19 89 GLN A C 1
ATOM 685 O O . GLN A 1 89 ? -4.324 -16.011 -8.835 1.00 93.19 89 GLN A O 1
ATOM 690 N N . ALA A 1 90 ?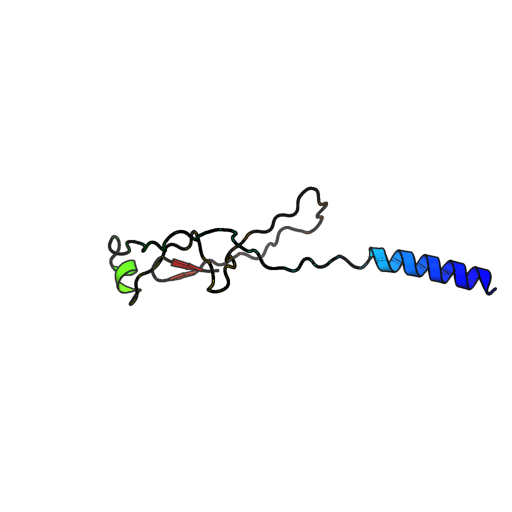 -5.155 -13.977 -9.317 1.00 92.06 90 ALA A N 1
ATOM 691 C CA . ALA A 1 90 ? -4.981 -13.443 -7.974 1.00 92.06 90 ALA A CA 1
ATOM 692 C C . ALA A 1 90 ? -6.113 -13.953 -7.070 1.00 92.06 90 ALA A C 1
ATOM 694 O O . ALA A 1 90 ? -7.286 -13.918 -7.454 1.00 92.06 90 ALA A O 1
ATOM 695 N N . VAL A 1 91 ? -5.756 -14.426 -5.879 1.00 94.38 91 VAL A N 1
ATOM 696 C CA . VAL A 1 91 ? -6.713 -14.771 -4.824 1.00 94.38 91 VAL A CA 1
ATOM 697 C C . VAL A 1 91 ? -6.904 -13.538 -3.947 1.00 94.38 91 VAL A C 1
ATOM 699 O O . VAL A 1 91 ? -5.976 -12.760 -3.749 1.00 94.38 91 VAL A O 1
ATOM 702 N N . LEU A 1 92 ? -8.135 -13.328 -3.492 1.00 95.06 92 LEU A N 1
ATOM 703 C CA . LEU A 1 92 ? -8.464 -12.293 -2.526 1.00 95.06 92 LEU A CA 1
ATOM 704 C C . LEU A 1 92 ? -9.264 -12.953 -1.409 1.00 95.06 92 LEU A C 1
ATOM 706 O O . LEU A 1 92 ? -10.432 -13.298 -1.599 1.00 95.06 92 LEU A O 1
ATOM 710 N N . ASP A 1 93 ? -8.623 -13.146 -0.266 1.00 95.44 93 ASP A N 1
ATOM 711 C CA . ASP A 1 93 ? -9.237 -13.770 0.894 1.00 95.44 93 ASP A CA 1
ATOM 712 C C . ASP A 1 93 ? -10.085 -12.754 1.648 1.00 95.44 93 ASP A C 1
ATOM 714 O O . ASP A 1 93 ? -9.626 -11.664 1.996 1.00 95.44 93 ASP A O 1
ATOM 718 N N . GLN A 1 94 ? -11.333 -13.127 1.927 1.00 94.44 94 GLN A N 1
ATOM 719 C CA . GLN A 1 94 ? -12.239 -12.330 2.742 1.00 94.44 94 GLN A CA 1
ATOM 720 C C . GLN A 1 94 ? -12.338 -12.929 4.144 1.00 94.44 94 GLN A C 1
ATOM 722 O O . GLN A 1 94 ? -12.993 -13.948 4.349 1.00 94.44 94 GLN A O 1
ATOM 727 N N . ASN A 1 95 ? -11.752 -12.252 5.130 1.00 91.56 95 ASN A N 1
ATOM 728 C CA . ASN A 1 95 ? -11.796 -12.668 6.530 1.00 91.56 95 ASN A CA 1
ATOM 729 C C . ASN A 1 95 ? -12.306 -11.522 7.401 1.00 91.56 95 ASN A C 1
ATOM 731 O O . ASN A 1 95 ? -11.752 -10.422 7.391 1.00 91.56 95 ASN A O 1
ATOM 735 N N . GLY A 1 96 ? -13.398 -11.758 8.134 1.00 92.44 96 GLY A N 1
ATOM 736 C CA . GLY A 1 96 ? -14.025 -10.723 8.961 1.00 92.44 96 GLY A CA 1
ATOM 737 C C . GLY A 1 96 ? -14.365 -9.457 8.169 1.00 92.44 96 GLY A C 1
ATOM 738 O O . GLY A 1 96 ? -14.193 -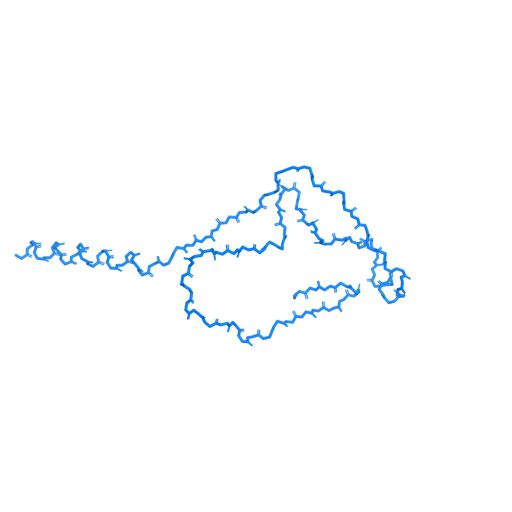8.348 8.666 1.00 92.44 96 GLY A O 1
ATOM 739 N N . CYS A 1 97 ? -14.788 -9.604 6.911 1.00 93.94 97 CYS A N 1
ATOM 740 C CA . CYS A 1 97 ? -15.141 -8.483 6.032 1.00 93.94 97 CYS A CA 1
ATOM 741 C C . CYS A 1 97 ? -13.975 -7.548 5.666 1.00 93.94 97 CYS A C 1
ATOM 743 O O . CYS A 1 97 ? -14.194 -6.450 5.158 1.00 93.94 97 CYS A O 1
ATOM 745 N N . MET A 1 98 ? -12.742 -8.010 5.872 1.00 94.38 98 MET A N 1
ATOM 746 C CA . MET A 1 98 ? -11.521 -7.415 5.344 1.00 94.38 98 MET A CA 1
ATOM 747 C C . MET A 1 98 ? -10.968 -8.297 4.230 1.00 94.38 98 MET A C 1
ATOM 749 O O . MET A 1 98 ? -11.152 -9.513 4.259 1.00 94.38 98 MET A O 1
ATOM 753 N N . TYR A 1 99 ? -10.293 -7.673 3.268 1.00 93.06 99 TYR A N 1
ATOM 754 C CA . TYR A 1 99 ? -9.712 -8.356 2.119 1.00 93.06 99 TYR A CA 1
ATOM 755 C C . TYR A 1 99 ? -8.188 -8.297 2.171 1.00 93.06 99 TYR A C 1
ATOM 757 O O . TYR A 1 99 ? -7.620 -7.223 2.387 1.00 93.06 99 TYR A O 1
ATOM 765 N N . SER A 1 100 ? -7.538 -9.431 1.937 1.00 91.88 100 SER A N 1
ATOM 766 C CA . SER A 1 100 ? -6.089 -9.531 1.749 1.00 91.88 100 SER A CA 1
ATOM 767 C C . SER A 1 100 ? -5.772 -10.356 0.502 1.00 91.88 100 SER A C 1
ATOM 769 O O . SER A 1 100 ? -6.539 -11.269 0.190 1.00 91.88 100 SER A O 1
ATOM 771 N N . PRO A 1 101 ? -4.683 -10.041 -0.223 1.00 89.38 101 PRO A N 1
ATOM 772 C CA . PRO A 1 101 ? -4.091 -10.985 -1.167 1.00 89.38 101 PRO A CA 1
ATOM 773 C C . PRO A 1 101 ? -3.666 -12.291 -0.489 1.00 89.38 101 PRO A C 1
ATOM 775 O O . PRO A 1 101 ? -3.426 -12.253 0.743 1.00 89.38 101 PRO A O 1
#

Mean predicted aligned error: 9.43 Å

Sequence (101 aa):
MLKNVFIITVLCGLFISSALGGTLSGRVNFDGKPPKKRTIKMDADPVCGSSHKEPVYNQSFIINEEGYLQNVLVYLKDIKYAGKTPDTQAVLDQNGCMYSP

Solvent-accessible surface area (backbone atoms only — not comparable to full-atom values): 7024 Å² total; per-residue (Å²): 111,71,68,59,53,53,51,50,52,54,53,52,54,60,56,55,62,76,70,58,81,85,85,89,83,87,81,54,70,60,93,72,84,78,78,82,86,44,72,57,88,38,76,90,40,69,66,34,37,72,60,45,96,63,89,49,62,54,75,91,72,46,64,53,99,88,40,37,54,57,93,76,86,86,81,86,77,99,68,92,77,89,73,78,79,82,81,76,81,83,64,72,50,77,57,55,86,40,80,43,114

Foldseek 3Di:
DVVVVVVVVVVVVVVVVVVDDDDDDDFAADDDDFDDWDFDPLVVDPLLVVQDPDTHTDLPFDADPVRTTPPDDDDDPPDDDPDDDDPDDDDWDQGSNDTDD

Secondary structure (DSSP, 8-state):
-HHHHHHHHHHHHHHHHTTSPPPP----B--SPPPPP-B---TTSHHHHHT-SS--B--SS-B-TTSBBSSPPP---S----PPPP-SPPP-EEETTEEE-

Radius of gyration: 24.74 Å; Cα contacts (8 Å, |Δi|>4): 59; chains: 1; bounding box: 71×32×52 Å

pLDDT: mean 87.25, std 10.21, range [57.47, 95.75]